Protein AF-A0A8T4LSQ0-F1 (afdb_monomer_lite)

pLDDT: mean 84.74, std 12.69, range [37.59, 97.12]

Secondary structure (DSSP, 8-state):
------HHHHHHHHHHHHHHHTT--TTHHHHHHHHHHHHHHHHHHHHHH--S-HHHHHHHHHHHHHHHHHHHHHHHHHHHHHHHHHHHHHHHHTTPPP---HHHHHHHHHHHHHHHHHHHHHHHHHHHHHHHHHHHHHHHHHHHHTT-

Structure (mmCIF, N/CA/C/O backbone):
data_AF-A0A8T4LSQ0-F1
#
_entry.id   AF-A0A8T4LSQ0-F1
#
loop_
_atom_site.group_PDB
_atom_site.id
_atom_site.type_symbol
_atom_site.label_atom_id
_atom_site.label_alt_id
_atom_site.label_comp_id
_atom_site.label_asym_id
_atom_site.label_entity_id
_atom_site.label_seq_id
_atom_site.pdbx_PDB_ins_code
_atom_site.Cartn_x
_atom_site.Cartn_y
_atom_site.Cartn_z
_atom_site.occupancy
_atom_site.B_iso_or_equiv
_atom_site.auth_seq_id
_atom_site.auth_comp_id
_atom_site.auth_asym_id
_atom_site.auth_atom_id
_atom_site.pdbx_PDB_model_num
ATOM 1 N N . LYS A 1 1 ? 16.017 15.482 42.279 1.00 40.31 1 LYS A N 1
ATOM 2 C CA . LYS A 1 1 ? 14.772 14.727 41.990 1.00 40.31 1 LYS A CA 1
ATOM 3 C C . LYS A 1 1 ? 13.869 15.651 41.187 1.00 40.31 1 LYS A C 1
ATOM 5 O O . LYS A 1 1 ? 13.369 16.598 41.771 1.00 40.31 1 LYS A O 1
ATOM 10 N N . MET A 1 2 ? 13.763 15.468 39.871 1.00 37.59 2 MET A N 1
ATOM 11 C CA . MET A 1 2 ? 12.836 16.256 39.048 1.00 37.59 2 MET A CA 1
ATOM 12 C C . MET A 1 2 ? 11.482 15.534 39.018 1.00 37.59 2 MET A C 1
ATOM 14 O O . MET A 1 2 ? 11.461 14.394 38.561 1.00 37.59 2 MET A O 1
ATOM 18 N N . PRO A 1 3 ? 10.381 16.123 39.521 1.00 51.22 3 PRO A N 1
ATOM 19 C CA . PRO A 1 3 ? 9.063 15.513 39.486 1.00 51.22 3 PRO A CA 1
ATOM 20 C C . PRO A 1 3 ? 8.248 16.173 38.373 1.00 51.22 3 PRO A C 1
ATOM 22 O O . PRO A 1 3 ? 7.335 16.952 38.621 1.00 51.22 3 PRO A O 1
ATOM 25 N N . PHE A 1 4 ? 8.610 15.881 37.134 1.00 44.38 4 PHE A N 1
ATOM 26 C CA . PHE A 1 4 ? 7.684 16.004 36.018 1.00 44.38 4 PHE A CA 1
ATOM 27 C C . PHE A 1 4 ? 7.635 14.620 35.389 1.00 44.38 4 PHE A C 1
ATOM 29 O O . PHE A 1 4 ? 8.306 14.342 34.402 1.00 44.38 4 PHE A O 1
ATOM 36 N N . GLU A 1 5 ? 6.909 13.710 36.044 1.00 52.94 5 GLU A N 1
ATOM 37 C CA . GLU A 1 5 ? 6.362 12.561 35.329 1.00 52.94 5 GLU A CA 1
ATOM 38 C C . GLU A 1 5 ? 5.532 13.134 34.186 1.00 52.94 5 GLU A C 1
ATOM 40 O O . GLU A 1 5 ? 4.566 13.873 34.403 1.00 52.94 5 GLU A O 1
ATOM 45 N N . ASP A 1 6 ? 6.001 12.874 32.973 1.00 57.94 6 ASP A N 1
ATOM 46 C CA . ASP A 1 6 ? 5.419 13.367 31.743 1.00 57.94 6 ASP A CA 1
ATOM 47 C C . ASP A 1 6 ? 4.039 12.725 31.566 1.00 57.94 6 ASP A C 1
ATOM 49 O O . ASP A 1 6 ? 3.886 11.620 31.043 1.00 57.94 6 ASP A O 1
ATOM 53 N N . LYS A 1 7 ? 3.011 13.394 32.095 1.00 56.53 7 LYS A N 1
ATOM 54 C CA . LYS A 1 7 ? 1.621 12.924 32.058 1.00 56.53 7 LYS A CA 1
ATOM 55 C C . LYS A 1 7 ? 1.150 12.655 30.626 1.00 56.53 7 LYS A C 1
ATOM 57 O O . LYS A 1 7 ? 0.235 11.856 30.444 1.00 56.53 7 LYS A O 1
ATOM 62 N N . HIS A 1 8 ? 1.775 13.282 29.626 1.00 55.78 8 HIS A N 1
ATOM 63 C CA . HIS A 1 8 ? 1.513 13.011 28.215 1.00 55.78 8 HIS A CA 1
ATOM 64 C C . HIS A 1 8 ? 2.000 11.614 27.814 1.00 55.78 8 HIS A C 1
ATOM 66 O O . HIS A 1 8 ? 1.226 10.847 27.247 1.00 55.78 8 HIS A O 1
ATOM 72 N N . ALA A 1 9 ? 3.205 11.219 28.233 1.00 63.53 9 ALA A N 1
ATOM 73 C CA . ALA A 1 9 ? 3.738 9.880 27.985 1.00 63.53 9 ALA A CA 1
ATOM 74 C C . ALA A 1 9 ? 2.902 8.770 28.656 1.00 63.53 9 ALA A C 1
ATOM 76 O O . ALA A 1 9 ? 2.731 7.687 28.093 1.00 63.53 9 ALA A O 1
ATOM 77 N N . GLU A 1 10 ? 2.336 9.022 29.843 1.00 68.50 10 GLU A N 1
ATOM 78 C CA . GLU A 1 10 ? 1.468 8.048 30.523 1.00 68.50 10 GLU A CA 1
ATOM 79 C C . GLU A 1 10 ? 0.113 7.868 29.809 1.00 68.50 10 GLU A C 1
ATOM 81 O O . GLU A 1 10 ? -0.416 6.752 29.734 1.00 68.50 10 GLU A O 1
ATOM 86 N N . VAL A 1 11 ? -0.451 8.956 29.270 1.00 66.94 11 VAL A N 1
ATOM 87 C CA . VAL A 1 11 ? -1.692 8.933 28.479 1.00 66.94 11 VAL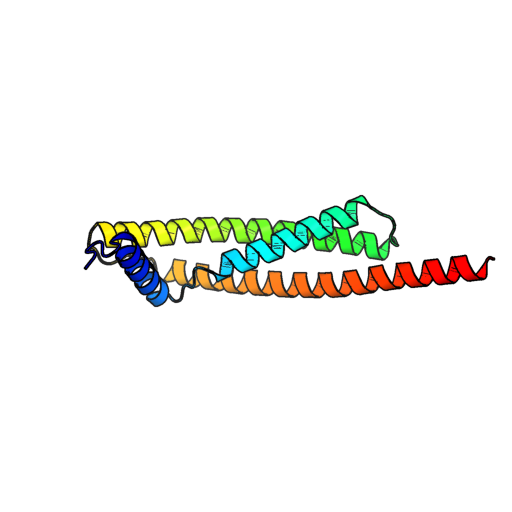 A CA 1
ATOM 88 C C . VAL A 1 11 ? -1.469 8.230 27.143 1.00 66.94 11 VAL A C 1
ATOM 90 O O . VAL A 1 11 ? -2.270 7.363 26.789 1.00 66.94 11 VAL A O 1
ATOM 93 N N . ASP A 1 12 ? -0.359 8.509 26.462 1.00 75.06 12 ASP A N 1
ATOM 94 C CA . ASP A 1 12 ? 0.013 7.843 25.212 1.00 75.06 12 ASP A CA 1
ATOM 95 C C . ASP A 1 12 ? 0.224 6.339 25.424 1.00 75.06 12 ASP A C 1
ATOM 97 O O . ASP A 1 12 ? -0.302 5.517 24.677 1.00 75.06 12 ASP A O 1
ATOM 101 N N . LEU A 1 13 ? 0.904 5.936 26.503 1.00 80.44 13 LEU A N 1
ATOM 102 C CA . LEU A 1 13 ? 1.097 4.519 26.817 1.00 80.44 13 LEU A CA 1
ATOM 103 C C . LEU A 1 13 ? -0.231 3.799 27.108 1.00 80.44 13 LEU A C 1
ATOM 105 O O . LEU A 1 13 ? -0.401 2.639 26.724 1.00 80.44 13 LEU A O 1
ATOM 109 N N . LYS A 1 14 ? -1.181 4.460 27.784 1.00 83.12 14 LYS A N 1
ATOM 110 C CA . LYS A 1 14 ? -2.535 3.919 28.002 1.00 83.12 14 LYS A CA 1
ATOM 111 C C . LYS A 1 14 ? -3.304 3.804 26.691 1.00 83.12 14 LYS A C 1
ATOM 113 O O . LYS A 1 14 ? -3.925 2.767 26.469 1.00 83.12 14 LYS A O 1
ATOM 118 N N . LEU A 1 15 ? -3.219 4.815 25.828 1.00 83.31 15 LEU A N 1
ATOM 119 C CA . LEU A 1 15 ? -3.812 4.801 24.494 1.00 83.31 15 LEU A CA 1
ATOM 120 C C . LEU A 1 15 ? -3.279 3.620 23.680 1.00 83.31 15 LEU A C 1
ATOM 122 O O . LEU A 1 15 ? -4.065 2.777 23.258 1.00 8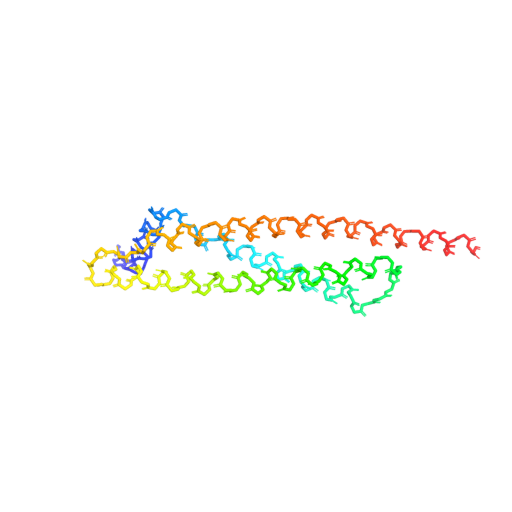3.31 15 LEU A O 1
ATOM 126 N N . TYR A 1 16 ? -1.960 3.478 23.550 1.00 81.56 16 TYR A N 1
ATOM 127 C CA . TYR A 1 16 ? -1.360 2.376 22.797 1.00 81.56 16 TYR A CA 1
ATOM 128 C C . TYR A 1 16 ? -1.689 1.001 23.380 1.00 81.56 16 TYR A C 1
ATOM 130 O O . TYR A 1 16 ? -1.980 0.080 22.623 1.00 81.56 16 TYR A O 1
ATOM 138 N N . LYS A 1 17 ? -1.705 0.845 24.711 1.00 84.00 17 LYS A N 1
ATOM 139 C CA . LYS A 1 17 ? -2.133 -0.411 25.351 1.00 84.00 17 LYS A CA 1
ATOM 140 C C . LYS A 1 17 ? -3.589 -0.744 25.047 1.00 84.00 17 LYS A C 1
ATOM 142 O O . LYS A 1 17 ? -3.907 -1.912 24.845 1.00 84.00 17 LYS A O 1
ATOM 147 N N . GLU A 1 18 ? -4.467 0.252 25.040 1.00 83.06 18 GLU A N 1
ATOM 148 C CA . GLU A 1 18 ? -5.878 0.038 24.736 1.00 83.06 18 GLU A CA 1
ATOM 149 C C . GLU A 1 18 ? -6.064 -0.316 23.260 1.00 83.06 18 GLU A C 1
ATOM 151 O O . GLU A 1 18 ? -6.714 -1.311 22.964 1.00 83.06 18 GLU A O 1
ATOM 156 N N . LEU A 1 19 ? -5.400 0.401 22.348 1.00 79.25 19 LEU A N 1
ATOM 157 C CA . LEU A 1 19 ? -5.389 0.097 20.915 1.00 79.25 19 LEU A CA 1
ATOM 158 C C . LEU A 1 19 ? -4.799 -1.299 20.619 1.00 79.25 19 LEU A C 1
ATOM 160 O O . LEU A 1 19 ? -5.324 -2.031 19.782 1.00 79.25 19 LEU A O 1
ATOM 164 N N . ALA A 1 20 ? -3.766 -1.727 21.351 1.00 80.44 20 ALA A N 1
ATOM 165 C CA . ALA A 1 20 ? -3.157 -3.049 21.194 1.00 80.44 20 ALA A CA 1
ATOM 166 C C . ALA A 1 20 ? -4.112 -4.201 21.554 1.00 80.44 20 ALA A C 1
ATOM 168 O O . ALA A 1 20 ? -4.051 -5.261 20.933 1.00 80.44 20 ALA A O 1
ATOM 169 N N . LYS A 1 21 ? -5.053 -4.005 22.494 1.00 79.38 21 LYS A N 1
ATOM 170 C CA . LYS A 1 21 ? -6.118 -4.998 22.776 1.00 79.38 21 LYS A CA 1
ATOM 171 C C . LYS A 1 21 ? -7.016 -5.237 21.569 1.00 79.38 21 LYS A C 1
ATOM 173 O O . LYS A 1 21 ? -7.615 -6.299 21.435 1.00 79.38 21 LYS A O 1
ATOM 178 N N . PHE A 1 22 ? -7.085 -4.253 20.685 1.00 69.56 22 PHE A N 1
ATOM 179 C CA . PHE A 1 22 ? -7.792 -4.332 19.424 1.00 69.56 22 PHE A CA 1
ATOM 180 C C . PHE A 1 22 ? -6.895 -4.839 18.294 1.00 69.56 22 PHE A C 1
ATOM 182 O O . PHE A 1 22 ? -7.331 -4.815 17.154 1.00 69.56 22 PHE A O 1
ATOM 189 N N . GLY A 1 23 ? -5.696 -5.367 18.576 1.00 64.56 23 GLY A N 1
ATOM 190 C CA . GLY A 1 23 ? -4.767 -5.940 17.593 1.00 64.56 23 GLY A CA 1
ATOM 191 C C . GLY A 1 23 ? -4.237 -4.924 16.584 1.00 64.56 23 GLY A C 1
ATOM 192 O O . GLY A 1 23 ? -3.965 -5.291 15.448 1.00 64.56 23 GLY A O 1
ATOM 193 N N . TYR A 1 24 ? -4.167 -3.655 16.980 1.00 68.75 24 TYR A N 1
ATOM 194 C CA . TYR A 1 24 ? -3.690 -2.560 16.150 1.00 68.75 24 TYR A CA 1
ATOM 195 C C . TYR A 1 24 ? -2.254 -2.176 16.519 1.00 68.75 24 TYR A C 1
ATOM 197 O O . TYR A 1 24 ? -1.942 -2.008 17.702 1.00 68.75 24 TYR A O 1
ATOM 205 N N . THR A 1 25 ? -1.412 -1.971 15.500 1.00 67.38 25 THR A N 1
ATOM 206 C CA . THR A 1 25 ? -0.048 -1.448 15.647 1.00 67.38 25 THR A CA 1
ATOM 207 C C . THR A 1 25 ? 0.084 -0.146 14.841 1.00 67.38 25 THR A C 1
ATOM 209 O O . THR A 1 25 ? 0.029 -0.202 13.616 1.00 67.38 25 THR A O 1
ATOM 212 N N . PRO A 1 26 ? 0.312 1.020 15.479 1.00 62.84 26 PRO A N 1
ATOM 213 C CA . PRO A 1 26 ? 0.285 2.330 14.807 1.00 62.84 26 PRO A CA 1
ATOM 214 C C . PRO A 1 26 ? 1.340 2.563 13.718 1.00 62.84 26 PRO A C 1
ATOM 216 O O . PRO A 1 26 ? 1.332 3.588 13.043 1.00 62.84 26 PRO A O 1
ATOM 219 N N . LEU A 1 27 ? 2.317 1.668 13.595 1.00 68.81 27 LEU A N 1
ATOM 220 C CA . LEU A 1 27 ? 3.451 1.849 12.693 1.00 68.81 27 LEU A CA 1
ATOM 221 C C . LEU A 1 27 ? 3.207 1.237 11.313 1.00 68.81 27 LEU A C 1
ATOM 223 O O . LEU A 1 27 ? 3.867 1.634 10.359 1.00 68.81 27 LEU A O 1
ATOM 227 N N . THR A 1 28 ? 2.254 0.317 11.194 1.00 77.12 28 THR A N 1
ATOM 228 C CA . THR A 1 28 ? 2.125 -0.549 10.022 1.00 77.12 28 THR A CA 1
ATOM 229 C C . THR A 1 28 ? 1.622 0.195 8.782 1.00 77.12 28 THR A C 1
ATOM 231 O O . THR A 1 28 ? 2.294 0.205 7.747 1.00 77.12 28 THR A O 1
ATOM 234 N N . LEU A 1 29 ? 0.486 0.896 8.886 1.00 84.94 29 LEU A N 1
ATOM 235 C CA . LEU A 1 29 ? -0.055 1.686 7.772 1.00 84.94 29 LEU A CA 1
ATOM 236 C C . LEU A 1 29 ? 0.888 2.823 7.381 1.00 84.94 29 LEU A C 1
ATOM 238 O O . LEU A 1 29 ? 1.127 3.048 6.199 1.00 84.94 29 LEU A O 1
ATOM 242 N N . ARG A 1 30 ? 1.500 3.489 8.364 1.00 87.31 30 ARG A N 1
ATOM 243 C CA . ARG A 1 30 ? 2.457 4.570 8.107 1.00 87.31 30 ARG A CA 1
ATOM 244 C C . ARG A 1 30 ? 3.710 4.084 7.373 1.00 87.31 30 ARG A C 1
ATOM 246 O O . ARG A 1 30 ? 4.201 4.772 6.483 1.00 87.31 30 ARG A O 1
ATOM 253 N N . GLN A 1 31 ? 4.236 2.911 7.726 1.00 88.06 31 GLN A N 1
ATOM 254 C CA . GLN A 1 31 ? 5.360 2.296 7.011 1.00 88.06 31 GLN A CA 1
ATOM 255 C C . GLN A 1 31 ? 4.980 1.915 5.576 1.00 88.06 31 GLN A C 1
ATOM 257 O O . GLN A 1 31 ? 5.754 2.180 4.650 1.00 88.06 31 GLN A O 1
ATOM 262 N N . SER A 1 32 ? 3.787 1.343 5.394 1.00 90.19 32 SER A N 1
ATOM 263 C CA . SER A 1 32 ? 3.246 1.000 4.076 1.00 90.19 32 SER A CA 1
ATOM 264 C C . SER A 1 32 ? 3.086 2.242 3.203 1.00 90.19 32 SER A C 1
ATOM 266 O O . SER A 1 32 ? 3.599 2.273 2.087 1.00 90.19 32 SER A O 1
ATOM 268 N N . PHE A 1 33 ? 2.493 3.305 3.748 1.00 92.69 33 PHE A N 1
ATOM 269 C CA . PHE A 1 33 ? 2.328 4.592 3.078 1.00 92.69 33 PHE A CA 1
ATOM 270 C C . PHE A 1 33 ? 3.668 5.202 2.651 1.00 92.69 33 PHE A C 1
ATOM 272 O O . PHE A 1 33 ? 3.850 5.524 1.482 1.00 92.69 33 PHE A O 1
ATOM 279 N N . ASN A 1 34 ? 4.649 5.285 3.555 1.00 92.31 34 ASN A N 1
ATOM 280 C CA . ASN A 1 34 ? 5.969 5.834 3.223 1.00 92.31 34 ASN A CA 1
ATOM 281 C C . ASN A 1 34 ? 6.671 5.037 2.107 1.00 92.31 34 ASN A C 1
ATOM 283 O O . ASN A 1 34 ? 7.320 5.614 1.230 1.00 92.31 34 ASN A O 1
ATOM 287 N N . SER A 1 35 ? 6.545 3.707 2.140 1.00 92.69 35 SER A N 1
ATOM 288 C CA . SER A 1 35 ? 7.119 2.825 1.117 1.00 92.69 35 SER A CA 1
ATOM 289 C C . SER A 1 35 ? 6.436 3.030 -0.238 1.00 92.69 35 SER A C 1
ATOM 291 O O . SER A 1 35 ? 7.118 3.143 -1.257 1.00 92.69 35 SER A O 1
ATOM 293 N N . LEU A 1 36 ? 5.103 3.134 -0.249 1.00 94.25 36 LEU A N 1
ATOM 294 C CA . LEU A 1 36 ? 4.315 3.425 -1.448 1.00 94.25 36 LEU A CA 1
ATOM 295 C C . LEU A 1 36 ? 4.631 4.795 -2.027 1.00 94.25 36 LEU A C 1
ATOM 297 O O . LEU A 1 36 ? 4.794 4.903 -3.234 1.00 94.25 36 LEU A O 1
ATOM 301 N N . GLN A 1 37 ? 4.757 5.822 -1.190 1.00 93.00 37 GLN A N 1
ATOM 302 C CA . GLN A 1 37 ? 5.060 7.171 -1.647 1.00 93.00 37 GLN A CA 1
ATOM 303 C C . GLN A 1 37 ? 6.448 7.235 -2.297 1.00 93.00 37 GLN A C 1
ATOM 305 O O . GLN A 1 37 ? 6.591 7.778 -3.389 1.00 93.00 37 GLN A O 1
ATOM 310 N N . THR A 1 38 ? 7.443 6.577 -1.693 1.00 94.19 38 THR A N 1
ATOM 311 C CA . THR A 1 38 ? 8.784 6.445 -2.290 1.00 94.19 38 THR A CA 1
ATOM 312 C C . THR A 1 38 ? 8.718 5.742 -3.651 1.00 94.19 38 THR A C 1
ATOM 314 O O . THR A 1 38 ? 9.365 6.158 -4.612 1.00 94.19 38 THR A O 1
ATOM 317 N N . LEU A 1 39 ? 7.926 4.670 -3.751 1.00 94.56 39 LEU A N 1
ATOM 318 C CA . LEU A 1 39 ? 7.729 3.953 -5.008 1.00 94.56 39 LEU A CA 1
ATOM 319 C C . LEU A 1 39 ? 7.009 4.819 -6.053 1.00 94.56 39 LEU A C 1
ATOM 321 O O . LEU A 1 39 ? 7.435 4.855 -7.204 1.00 94.56 39 LEU A O 1
ATOM 325 N N . HIS A 1 40 ? 5.945 5.514 -5.665 1.00 92.56 40 HIS A N 1
ATOM 326 C CA . HIS A 1 40 ? 5.185 6.410 -6.528 1.00 92.56 40 HIS A CA 1
ATOM 327 C C . HIS A 1 40 ? 6.090 7.505 -7.111 1.00 92.56 40 HIS A C 1
ATOM 329 O O . HIS A 1 40 ? 6.147 7.670 -8.329 1.00 92.56 40 HIS A O 1
ATOM 335 N N . GLU A 1 41 ? 6.877 8.180 -6.270 1.00 93.50 41 GLU A N 1
ATOM 336 C CA . GLU A 1 41 ? 7.842 9.199 -6.700 1.00 93.50 41 GLU A CA 1
ATOM 337 C C . GLU A 1 41 ? 8.871 8.629 -7.687 1.00 93.50 41 GLU A C 1
ATOM 339 O O . GLU A 1 41 ? 9.144 9.231 -8.728 1.00 93.50 41 GLU A O 1
ATOM 344 N N . PHE A 1 42 ? 9.396 7.432 -7.411 1.00 92.69 42 PHE A N 1
ATOM 345 C CA . PHE A 1 42 ? 10.299 6.735 -8.325 1.00 92.69 42 PHE A CA 1
ATOM 346 C C . PHE A 1 42 ? 9.648 6.458 -9.690 1.00 92.69 42 PHE A C 1
ATOM 348 O O . PHE A 1 42 ? 10.267 6.719 -10.721 1.00 92.69 42 PHE A O 1
ATOM 355 N N . LEU A 1 43 ? 8.406 5.962 -9.715 1.00 92.56 43 LEU A N 1
ATOM 356 C CA . LEU A 1 43 ? 7.680 5.638 -10.948 1.00 92.56 43 LEU A CA 1
ATOM 357 C C . LEU A 1 43 ? 7.369 6.888 -11.783 1.00 92.56 43 LEU A C 1
ATOM 359 O O . LEU A 1 43 ? 7.540 6.862 -13.002 1.00 92.56 43 LEU A O 1
ATOM 363 N N . GLN A 1 44 ? 6.990 7.993 -11.138 1.00 91.31 44 GLN A N 1
ATOM 364 C CA . GLN A 1 44 ? 6.809 9.288 -11.801 1.00 91.31 44 GLN A CA 1
ATOM 365 C C . GLN A 1 44 ? 8.131 9.798 -12.392 1.00 91.3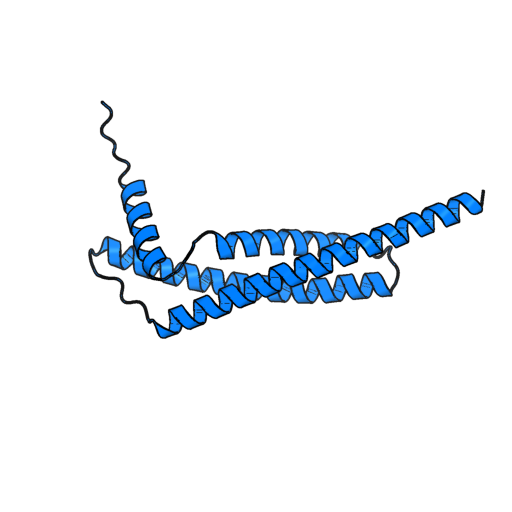1 44 GLN A C 1
ATOM 367 O O . GLN A 1 44 ? 8.194 10.214 -13.553 1.00 91.31 44 GLN A O 1
ATOM 372 N N . PHE A 1 45 ? 9.224 9.699 -11.630 1.00 90.62 45 PHE A N 1
ATOM 373 C CA . PHE A 1 45 ? 10.545 10.113 -12.091 1.00 90.62 45 PHE A CA 1
ATOM 374 C C . PHE A 1 45 ? 11.010 9.317 -13.318 1.00 90.62 45 PHE A C 1
ATOM 376 O O . PHE A 1 45 ? 11.448 9.899 -14.307 1.00 90.62 45 PHE A O 1
ATOM 383 N N . ILE A 1 46 ? 10.898 7.990 -13.315 1.00 89.25 46 ILE A N 1
ATOM 384 C CA . ILE A 1 46 ? 11.320 7.190 -14.478 1.00 89.25 46 ILE A CA 1
ATOM 385 C C . ILE A 1 46 ? 10.335 7.305 -15.652 1.00 89.25 46 ILE A C 1
ATOM 387 O O . ILE A 1 46 ? 10.755 7.237 -16.806 1.00 89.25 46 ILE A O 1
ATOM 391 N N . GLY A 1 47 ? 9.045 7.521 -15.379 1.00 86.50 47 GLY A N 1
ATOM 392 C CA . GLY A 1 47 ? 8.001 7.666 -16.395 1.00 86.50 47 GLY A CA 1
ATOM 393 C C . GLY A 1 47 ? 8.113 8.953 -17.209 1.00 86.50 47 GLY A C 1
ATOM 394 O O . GLY A 1 47 ? 7.854 8.938 -18.411 1.00 86.50 47 GLY A O 1
ATOM 395 N N . THR A 1 48 ? 8.566 10.049 -16.594 1.00 85.81 48 THR A N 1
ATOM 396 C CA . THR A 1 48 ? 8.818 11.319 -17.305 1.00 85.81 48 THR A CA 1
ATOM 397 C C . THR A 1 48 ? 10.006 11.235 -18.259 1.00 85.81 48 THR A C 1
ATOM 399 O O . THR A 1 48 ? 10.064 11.972 -19.239 1.00 85.81 48 THR A O 1
ATOM 402 N N . ASN A 1 49 ? 10.931 10.311 -18.005 1.00 77.94 49 ASN A N 1
ATOM 403 C CA . ASN A 1 49 ? 12.162 10.196 -18.766 1.00 77.94 49 ASN A CA 1
ATOM 404 C C . ASN A 1 49 ? 12.011 9.409 -20.083 1.00 77.94 49 ASN A C 1
ATOM 406 O O . ASN A 1 49 ? 12.856 9.581 -20.942 1.00 77.94 49 ASN A O 1
ATOM 410 N N . GLN A 1 50 ? 10.970 8.587 -20.288 1.00 69.88 50 GLN A N 1
ATOM 411 C CA . GLN A 1 50 ? 10.630 7.837 -21.530 1.00 69.88 50 GLN A CA 1
ATOM 412 C C . GLN A 1 50 ? 11.787 7.247 -22.386 1.00 69.88 50 GLN A C 1
ATOM 414 O O . GLN A 1 50 ? 11.581 6.882 -23.542 1.00 69.88 50 GLN A O 1
ATOM 419 N N . TYR A 1 51 ? 12.999 7.082 -21.849 1.00 79.50 51 TYR A N 1
ATOM 420 C CA . TYR A 1 51 ? 14.171 6.636 -22.610 1.00 79.50 51 TYR A CA 1
ATOM 421 C C . TYR A 1 51 ? 14.190 5.123 -22.853 1.00 79.50 51 TYR A C 1
ATOM 423 O O . TYR A 1 51 ? 15.027 4.639 -23.616 1.00 79.50 51 TYR A O 1
ATOM 431 N N . TYR A 1 52 ? 13.311 4.362 -22.204 1.00 86.75 52 TYR A N 1
ATOM 432 C CA . TYR A 1 52 ? 13.303 2.900 -22.230 1.00 86.75 52 TYR A CA 1
ATOM 433 C C . TYR A 1 52 ? 12.550 2.337 -23.437 1.00 86.75 52 TYR A C 1
ATOM 435 O O . TYR A 1 52 ? 11.910 3.073 -24.189 1.00 86.75 52 TYR A O 1
ATOM 443 N N . SER A 1 53 ? 12.634 1.021 -23.644 1.00 90.56 53 SER A N 1
ATOM 444 C CA . SER A 1 53 ? 11.797 0.353 -24.641 1.00 90.56 53 SER A CA 1
ATOM 445 C C . SER A 1 53 ? 10.306 0.581 -24.367 1.00 90.56 53 SER A C 1
ATOM 447 O O . SER A 1 53 ? 9.881 0.812 -23.232 1.00 90.56 53 SER A O 1
ATOM 449 N N . GLU A 1 54 ? 9.479 0.445 -25.404 1.00 91.50 54 GLU A N 1
ATOM 450 C CA . GLU A 1 54 ? 8.019 0.535 -25.278 1.00 91.50 54 GLU A CA 1
ATOM 451 C C . GLU A 1 54 ? 7.467 -0.436 -24.217 1.00 91.50 54 GLU A C 1
ATOM 453 O O . GLU A 1 54 ? 6.576 -0.087 -23.443 1.00 91.50 54 GLU A O 1
ATOM 458 N N . SER A 1 55 ? 8.046 -1.639 -24.122 1.00 91.94 55 SER A N 1
ATOM 459 C CA . SER A 1 55 ? 7.659 -2.652 -23.133 1.00 91.94 55 SER A CA 1
ATOM 460 C C . SER A 1 55 ? 7.929 -2.191 -21.699 1.00 91.94 55 SER A C 1
ATOM 462 O O . SER A 1 55 ? 7.070 -2.344 -20.825 1.00 91.94 55 SER A O 1
ATOM 464 N N . VAL A 1 56 ? 9.097 -1.595 -21.447 1.00 92.75 56 VAL A N 1
ATOM 465 C CA . VAL A 1 56 ? 9.445 -1.048 -20.129 1.00 92.75 56 VAL A CA 1
ATOM 466 C C . VAL A 1 56 ? 8.597 0.180 -19.808 1.00 92.75 56 VAL A C 1
ATOM 468 O O . VAL A 1 56 ? 8.036 0.240 -18.716 1.00 92.75 56 VAL A O 1
ATOM 471 N N . ASN A 1 57 ? 8.391 1.094 -20.759 1.00 92.12 57 ASN A N 1
ATOM 472 C CA . ASN A 1 57 ? 7.517 2.258 -20.571 1.00 92.12 57 ASN A CA 1
ATOM 473 C C . ASN A 1 57 ? 6.072 1.848 -20.232 1.00 92.12 57 ASN A C 1
ATOM 475 O O . ASN A 1 57 ? 5.470 2.397 -19.309 1.00 92.12 57 ASN A O 1
ATOM 479 N N . LYS A 1 58 ? 5.529 0.821 -20.899 1.00 93.31 58 LYS A N 1
ATOM 480 C CA . LYS A 1 58 ? 4.200 0.275 -20.579 1.00 93.31 58 LYS A CA 1
ATOM 481 C C . LYS A 1 58 ? 4.139 -0.311 -19.166 1.00 93.31 58 LYS A C 1
ATOM 483 O O . LYS A 1 58 ? 3.144 -0.119 -18.471 1.00 93.31 58 LYS A O 1
ATOM 488 N N . LYS A 1 59 ? 5.190 -1.010 -18.723 1.00 94.88 59 LYS A N 1
ATOM 489 C CA . LYS A 1 59 ? 5.278 -1.546 -17.353 1.00 94.88 59 LYS A CA 1
ATOM 490 C C . LYS A 1 59 ? 5.370 -0.438 -16.307 1.00 94.88 59 LYS A C 1
ATOM 492 O O . LYS A 1 59 ? 4.694 -0.550 -15.293 1.00 94.88 59 LYS A O 1
ATOM 497 N N . ILE A 1 60 ? 6.161 0.609 -16.559 1.00 94.31 60 ILE A N 1
ATOM 498 C CA . ILE A 1 60 ? 6.249 1.796 -15.693 1.00 94.31 60 ILE A CA 1
ATOM 499 C C . ILE A 1 60 ? 4.857 2.403 -15.511 1.00 94.31 60 ILE A C 1
ATOM 501 O O . ILE A 1 60 ? 4.425 2.598 -14.380 1.00 94.31 60 ILE A O 1
ATOM 505 N N . PHE A 1 61 ? 4.139 2.638 -16.613 1.00 94.25 61 PHE A N 1
ATOM 506 C CA . PHE A 1 61 ? 2.804 3.231 -16.581 1.00 94.25 61 PHE A CA 1
ATOM 507 C C . PHE A 1 61 ? 1.800 2.383 -15.789 1.00 94.25 61 PHE A C 1
ATOM 509 O O . PHE A 1 61 ? 1.148 2.893 -14.884 1.00 94.25 61 PHE A O 1
ATOM 516 N N . LEU A 1 62 ? 1.703 1.083 -16.089 1.00 95.56 62 LEU A N 1
ATOM 517 C CA . LEU A 1 62 ? 0.781 0.184 -15.386 1.00 95.56 62 LEU A CA 1
ATOM 518 C C . LEU A 1 62 ? 1.113 0.076 -13.894 1.00 95.56 62 LEU A C 1
ATOM 520 O O . LEU A 1 62 ? 0.213 0.105 -13.062 1.00 95.56 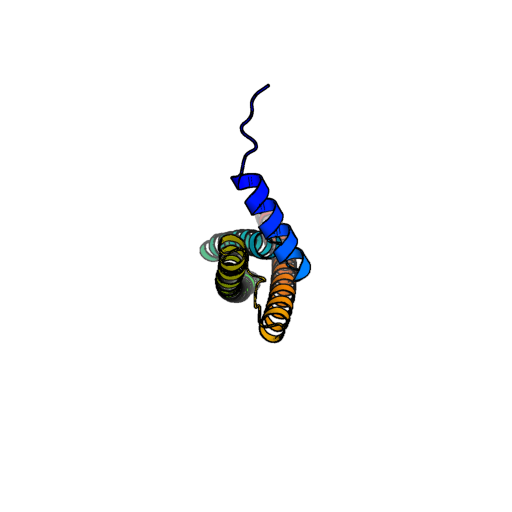62 LEU A O 1
ATOM 524 N N . LEU A 1 63 ? 2.401 -0.014 -13.551 1.00 95.88 63 LEU A N 1
ATOM 525 C CA . LEU A 1 63 ? 2.831 -0.059 -12.157 1.00 95.88 63 LEU A CA 1
ATOM 526 C C . LEU A 1 63 ? 2.555 1.267 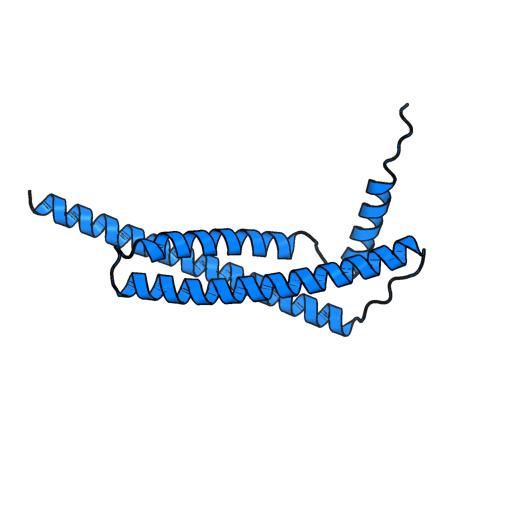-11.432 1.00 95.88 63 LEU A C 1
ATOM 528 O O . LEU A 1 63 ? 2.240 1.243 -10.247 1.00 95.88 63 LEU A O 1
ATOM 532 N N . GLY A 1 64 ? 2.640 2.399 -12.139 1.00 95.25 64 GLY A N 1
ATOM 533 C CA . GLY A 1 64 ? 2.243 3.716 -11.639 1.00 95.25 64 GLY A CA 1
ATOM 534 C C . GLY A 1 64 ? 0.759 3.774 -11.288 1.00 95.25 64 GLY A C 1
ATOM 535 O O . GLY A 1 64 ? 0.424 4.156 -10.175 1.00 95.25 64 GLY A O 1
ATOM 536 N N . LEU A 1 65 ? -0.117 3.297 -12.180 1.00 95.50 65 LEU A N 1
ATOM 537 C CA . LEU A 1 65 ? -1.558 3.225 -11.908 1.00 95.50 65 LEU A CA 1
ATOM 538 C C . LEU A 1 65 ? -1.885 2.336 -10.700 1.00 95.50 65 LEU A C 1
ATOM 540 O O . LEU A 1 65 ? -2.700 2.721 -9.862 1.00 95.50 65 LEU A O 1
ATOM 544 N N . ASP A 1 66 ? -1.242 1.166 -10.595 1.00 96.44 66 ASP A N 1
ATOM 545 C CA . ASP A 1 66 ? -1.426 0.289 -9.434 1.00 96.44 66 ASP A CA 1
ATOM 546 C C . ASP A 1 66 ? -0.961 0.995 -8.138 1.00 96.44 66 ASP A C 1
ATOM 548 O O . ASP A 1 66 ? -1.631 0.909 -7.109 1.00 96.44 66 ASP A O 1
ATOM 552 N N . ALA A 1 67 ? 0.170 1.712 -8.179 1.00 96.12 67 ALA A N 1
ATOM 553 C CA . ALA A 1 67 ? 0.692 2.450 -7.030 1.00 96.12 67 ALA A CA 1
ATOM 554 C C . ALA A 1 67 ? -0.232 3.602 -6.609 1.00 96.12 67 ALA A C 1
ATOM 556 O O . ALA A 1 67 ? -0.496 3.745 -5.418 1.00 96.12 67 ALA A O 1
ATOM 557 N N . ASP A 1 68 ? -0.767 4.372 -7.560 1.00 95.00 68 ASP A N 1
ATOM 558 C CA . ASP A 1 68 ? -1.713 5.466 -7.299 1.00 95.00 68 ASP A CA 1
ATOM 559 C C . ASP A 1 68 ? -2.976 4.952 -6.599 1.00 95.00 68 ASP A C 1
ATOM 561 O O . ASP A 1 68 ? -3.433 5.523 -5.605 1.00 95.00 68 ASP A O 1
ATOM 565 N N . TYR A 1 69 ? -3.513 3.824 -7.076 1.00 95.44 69 TYR A N 1
ATOM 566 C CA . TYR A 1 69 ? -4.663 3.173 -6.456 1.00 95.44 69 TYR A CA 1
ATOM 567 C C . TYR A 1 69 ? -4.367 2.726 -5.017 1.00 95.44 69 TYR A C 1
ATOM 569 O O . TYR A 1 69 ? -5.174 2.952 -4.107 1.00 95.44 69 TYR A O 1
ATOM 577 N N . THR A 1 70 ? -3.208 2.105 -4.784 1.00 96.12 70 THR A N 1
ATOM 578 C CA . THR A 1 70 ? -2.832 1.646 -3.443 1.00 96.12 70 THR A CA 1
ATOM 579 C C . THR A 1 70 ? -2.522 2.819 -2.504 1.00 96.12 70 THR A C 1
ATOM 581 O O . THR A 1 70 ? -2.863 2.737 -1.324 1.00 96.12 70 THR A O 1
ATOM 584 N N . VAL A 1 71 ? -1.960 3.934 -2.992 1.00 95.12 71 VAL A N 1
ATOM 585 C CA . VAL A 1 71 ? -1.803 5.175 -2.208 1.00 95.12 71 VAL A CA 1
ATOM 586 C C . VAL A 1 71 ? -3.166 5.675 -1.735 1.00 95.12 71 VAL A C 1
ATOM 588 O O . VAL A 1 71 ? -3.363 5.806 -0.528 1.00 95.12 71 VAL A O 1
ATOM 591 N N . LEU A 1 72 ? -4.129 5.845 -2.648 1.00 95.19 72 LEU A N 1
ATOM 592 C CA . LEU A 1 72 ? -5.481 6.303 -2.310 1.00 95.19 72 LEU A CA 1
ATOM 593 C C . LEU A 1 72 ? -6.154 5.388 -1.271 1.00 95.19 72 LEU A C 1
ATOM 595 O O . LEU A 1 72 ? -6.722 5.855 -0.284 1.00 95.19 72 LEU A O 1
ATOM 599 N N . SER A 1 73 ? -6.045 4.072 -1.469 1.00 94.25 73 SER A N 1
ATOM 600 C CA . SER A 1 73 ? -6.598 3.071 -0.547 1.00 94.25 73 SER A CA 1
ATOM 601 C C . SER A 1 73 ? -5.952 3.157 0.842 1.00 94.25 73 SER A C 1
ATOM 603 O O . SER A 1 73 ? -6.631 3.053 1.864 1.00 94.25 73 SER A O 1
ATOM 605 N N . THR A 1 74 ? -4.637 3.391 0.895 1.00 93.62 74 THR A N 1
ATOM 606 C CA . THR A 1 74 ? -3.892 3.543 2.152 1.00 93.62 74 THR A CA 1
ATOM 607 C C . THR A 1 74 ? -4.299 4.819 2.888 1.00 93.62 74 THR A C 1
ATOM 609 O O . THR A 1 74 ? -4.500 4.782 4.101 1.00 93.62 74 THR A O 1
ATOM 612 N N . GLU A 1 75 ? -4.481 5.936 2.180 1.00 93.88 75 GLU A N 1
ATOM 613 C CA . GLU A 1 75 ? -4.948 7.198 2.770 1.00 93.88 75 GLU A CA 1
ATOM 614 C C . GLU A 1 75 ? -6.350 7.062 3.376 1.00 93.88 75 GLU A C 1
ATOM 616 O O . GLU A 1 75 ? -6.593 7.526 4.494 1.00 93.88 75 GLU A O 1
ATOM 621 N N . GLU A 1 76 ? -7.266 6.370 2.690 1.00 94.12 76 GLU A N 1
ATOM 622 C CA . GLU A 1 76 ? -8.602 6.091 3.223 1.00 94.12 76 GLU A CA 1
ATOM 623 C C . GLU A 1 76 ? -8.527 5.290 4.534 1.00 94.12 76 GLU A C 1
ATOM 625 O O . GLU A 1 76 ? -9.236 5.589 5.503 1.00 94.12 76 GLU A O 1
ATOM 630 N N . LEU A 1 77 ? -7.637 4.295 4.601 1.00 92.00 77 LEU A N 1
ATOM 631 C CA . LEU A 1 77 ? -7.407 3.526 5.823 1.00 92.00 77 LEU A CA 1
ATOM 632 C C . LEU A 1 77 ? -6.794 4.373 6.936 1.00 92.00 77 LEU A C 1
ATOM 634 O O . LEU A 1 77 ? -7.253 4.271 8.070 1.00 92.00 77 LEU A O 1
ATOM 638 N N . MET A 1 78 ? -5.838 5.251 6.637 1.00 90.94 78 MET A N 1
ATOM 639 C CA . MET A 1 78 ? -5.264 6.170 7.628 1.00 90.94 78 MET A CA 1
ATOM 640 C C . MET A 1 78 ? -6.312 7.144 8.194 1.00 90.94 78 MET A C 1
ATOM 642 O O . MET A 1 78 ? -6.281 7.491 9.376 1.00 90.94 78 MET A O 1
ATOM 646 N N . LEU A 1 79 ? -7.297 7.561 7.391 1.00 91.75 79 LEU A N 1
ATOM 647 C CA . LEU A 1 79 ? -8.427 8.357 7.883 1.00 91.75 79 LEU A CA 1
ATOM 648 C C . LEU A 1 79 ? -9.338 7.552 8.820 1.00 91.75 79 LEU A C 1
ATOM 650 O O . LEU A 1 79 ? -9.744 8.054 9.873 1.00 91.75 79 LEU A O 1
ATOM 654 N N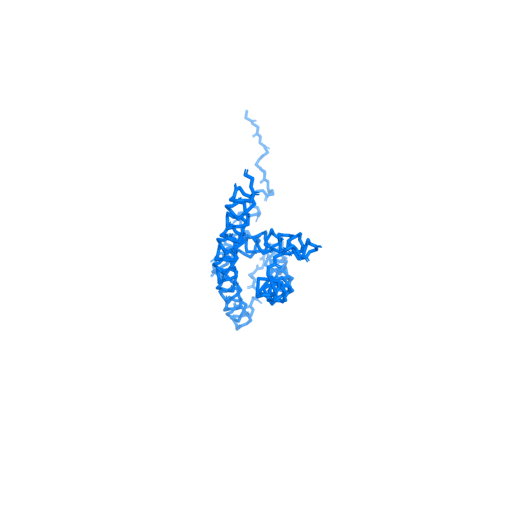 . LYS A 1 80 ? -9.649 6.297 8.471 1.00 89.56 80 LYS A N 1
ATOM 655 C CA . LYS A 1 80 ? -10.413 5.387 9.345 1.00 89.56 80 LYS A CA 1
ATOM 656 C C . LYS A 1 80 ? -9.665 5.110 10.652 1.00 89.56 80 LYS A C 1
ATOM 658 O O . LYS A 1 80 ? -10.271 5.151 11.722 1.00 89.56 80 LYS A O 1
ATOM 663 N N . GLU A 1 81 ? -8.359 4.890 10.562 1.00 87.44 81 GLU A N 1
ATOM 664 C CA . GLU A 1 81 ? -7.443 4.696 11.684 1.00 87.44 81 GLU A CA 1
ATOM 665 C C . GLU A 1 81 ? -7.480 5.892 12.638 1.00 87.44 81 GLU A C 1
ATOM 667 O O . GLU A 1 81 ? -7.697 5.722 13.838 1.00 87.44 81 GLU A O 1
ATOM 672 N N . LYS A 1 82 ? -7.360 7.113 12.110 1.00 88.12 82 LYS A N 1
ATOM 673 C CA . LYS A 1 82 ? -7.447 8.333 12.916 1.00 88.12 82 LYS A CA 1
ATOM 674 C C . LYS A 1 82 ? -8.768 8.421 13.681 1.00 88.12 82 LYS A C 1
ATOM 676 O O . LYS A 1 82 ? -8.755 8.671 14.881 1.00 88.12 82 LYS A O 1
ATOM 681 N N . ASN A 1 83 ? -9.896 8.156 13.020 1.00 87.94 83 ASN A N 1
ATOM 682 C CA . ASN A 1 83 ? -11.209 8.185 13.674 1.00 87.94 83 ASN A CA 1
ATOM 683 C C . ASN A 1 83 ? -11.303 7.173 14.829 1.00 87.94 83 ASN A C 1
ATOM 685 O O . ASN A 1 83 ? -11.854 7.483 15.885 1.00 87.94 83 ASN A O 1
ATOM 689 N N . PHE A 1 84 ? -10.743 5.976 14.640 1.00 85.69 84 PHE A N 1
ATOM 690 C CA . PHE A 1 84 ? -10.673 4.942 15.671 1.00 85.69 84 PHE A CA 1
ATOM 691 C C . PHE A 1 84 ? -9.820 5.382 16.868 1.00 85.69 84 PHE A C 1
ATOM 693 O O . PHE A 1 84 ? -10.247 5.267 18.019 1.00 85.69 84 PHE A O 1
ATOM 700 N N . VAL A 1 85 ? -8.629 5.923 16.599 1.00 87.00 85 VAL A N 1
ATOM 701 C CA . VAL A 1 85 ? -7.718 6.433 17.631 1.00 87.00 85 VAL A CA 1
ATOM 702 C C . VAL A 1 85 ? -8.368 7.575 18.414 1.00 87.00 85 VAL A C 1
ATOM 704 O O . VAL A 1 85 ? -8.341 7.548 19.645 1.00 87.00 85 VAL A O 1
ATOM 707 N N . ASP A 1 86 ? -9.021 8.516 17.729 1.00 88.81 86 ASP A N 1
ATOM 708 C CA . ASP A 1 86 ? -9.715 9.651 18.343 1.00 88.81 86 ASP A CA 1
ATOM 709 C C . ASP A 1 86 ? -10.865 9.192 19.262 1.00 88.81 86 ASP A C 1
ATOM 711 O O . ASP A 1 86 ? -11.080 9.766 20.335 1.00 88.81 86 ASP A O 1
ATOM 715 N N . GLU A 1 87 ? -11.597 8.134 18.889 1.00 88.50 87 GLU A N 1
ATOM 716 C CA . GLU A 1 87 ? -12.659 7.558 19.722 1.00 88.50 87 GLU A CA 1
ATOM 717 C C . GLU A 1 87 ? -12.098 6.928 21.003 1.00 88.50 87 GLU A C 1
ATOM 719 O O . GLU A 1 87 ? -12.586 7.213 22.105 1.00 88.50 87 GLU A O 1
ATOM 724 N N . VAL A 1 88 ? -11.044 6.112 20.882 1.00 88.25 88 VAL A N 1
ATOM 725 C CA . VAL A 1 88 ? -10.377 5.505 22.043 1.00 88.25 88 VAL A CA 1
ATOM 726 C C . VAL A 1 88 ? -9.806 6.589 22.948 1.00 88.25 88 VAL A C 1
ATOM 728 O O . VAL A 1 88 ? -10.029 6.558 24.160 1.00 88.25 88 VAL A O 1
ATOM 731 N N . GLN A 1 89 ? -9.125 7.580 22.377 1.00 88.25 89 GLN A N 1
ATOM 732 C CA . GLN A 1 89 ? -8.546 8.681 23.133 1.00 88.25 89 GLN A CA 1
ATOM 733 C C . GLN A 1 89 ? -9.630 9.468 23.877 1.00 88.25 89 GLN A C 1
ATOM 735 O O . GLN A 1 89 ? -9.487 9.721 25.074 1.00 88.25 89 GLN A O 1
ATOM 740 N N . ARG A 1 90 ? -10.755 9.789 23.222 1.00 90.31 90 ARG A N 1
ATOM 741 C CA . ARG A 1 90 ? -11.898 10.456 23.863 1.00 90.31 90 ARG A CA 1
ATOM 742 C C . ARG A 1 90 ? -12.470 9.627 25.012 1.00 90.31 90 ARG A C 1
ATOM 744 O O . ARG A 1 90 ? -12.714 10.178 26.085 1.00 90.31 90 ARG A O 1
ATOM 751 N N . ALA A 1 91 ? -12.669 8.323 24.819 1.00 89.00 91 ALA A N 1
ATOM 752 C CA . ALA A 1 91 ? -13.166 7.441 25.873 1.00 89.00 91 ALA A CA 1
ATOM 753 C C . ALA A 1 91 ? -12.221 7.431 27.086 1.00 89.00 91 ALA A C 1
ATOM 755 O O . ALA A 1 91 ? -12.676 7.588 28.221 1.00 89.00 91 ALA A O 1
ATOM 756 N N . LEU A 1 92 ? -10.907 7.352 26.848 1.00 88.12 92 LEU A N 1
ATOM 757 C CA . LEU A 1 92 ? -9.891 7.417 27.899 1.00 88.12 92 LEU A CA 1
ATOM 758 C C . LEU A 1 92 ? -9.891 8.768 28.631 1.00 88.12 92 LEU A C 1
ATOM 760 O O . LEU A 1 92 ? -9.849 8.780 29.862 1.00 88.12 92 LEU A O 1
ATOM 764 N N . MET A 1 93 ? -10.005 9.896 27.914 1.00 89.75 93 MET A N 1
ATOM 765 C CA . MET A 1 93 ? -10.122 11.230 28.529 1.00 89.75 93 MET A CA 1
ATOM 766 C C . MET A 1 93 ? -11.356 11.337 29.435 1.00 89.75 93 MET A C 1
ATOM 768 O O . MET A 1 93 ? -11.291 11.924 30.514 1.00 89.75 93 MET A O 1
ATOM 772 N N . LEU A 1 94 ? -12.470 10.723 29.026 1.00 90.94 94 LEU A N 1
ATOM 773 C CA . LEU A 1 94 ? -13.715 10.673 29.794 1.00 90.94 94 LEU A CA 1
ATOM 774 C C . LEU A 1 94 ? -13.728 9.587 30.884 1.00 90.94 94 LEU A C 1
ATOM 776 O O . LEU A 1 94 ? -14.729 9.454 31.588 1.00 90.94 94 LEU A O 1
ATOM 780 N N . LYS A 1 95 ? -12.642 8.814 31.042 1.00 89.38 95 LYS A N 1
ATOM 781 C CA . LYS A 1 95 ? -12.549 7.653 31.949 1.00 89.38 95 LYS A CA 1
ATOM 782 C C . LYS A 1 95 ? -13.645 6.607 31.697 1.00 89.38 95 LYS A C 1
ATOM 784 O O . LYS A 1 95 ? -14.112 5.940 32.619 1.00 89.38 95 LYS A O 1
ATOM 789 N N . GLN A 1 96 ? -14.059 6.469 30.443 1.00 89.38 96 GLN A N 1
ATOM 790 C CA . GLN A 1 96 ? -15.021 5.477 29.980 1.00 89.38 96 GLN A CA 1
ATOM 791 C C . GLN A 1 96 ? -14.299 4.342 29.252 1.00 89.38 96 GLN A C 1
ATOM 793 O O . GLN A 1 96 ? -13.193 4.503 28.738 1.00 89.38 96 GLN A O 1
ATOM 798 N N . LYS A 1 97 ? -14.944 3.176 29.181 1.00 85.44 97 LYS A N 1
ATOM 799 C CA . LYS A 1 97 ? -14.467 2.081 28.333 1.00 85.44 97 LYS A CA 1
ATOM 800 C C . LYS A 1 97 ? -14.746 2.429 26.859 1.00 85.44 97 LYS A C 1
ATOM 802 O O . LYS A 1 97 ? -15.894 2.778 26.569 1.00 85.44 97 LYS A O 1
ATOM 807 N N . PRO A 1 98 ? -13.769 2.304 25.940 1.00 84.19 98 PRO A N 1
ATOM 808 C CA . PRO A 1 98 ? -14.009 2.495 24.510 1.00 84.19 98 PRO A CA 1
ATOM 809 C C . PRO A 1 98 ? -15.114 1.563 24.004 1.00 84.19 98 PRO A C 1
ATOM 811 O O . PRO A 1 98 ? -15.150 0.384 24.373 1.00 84.19 98 PRO A O 1
ATOM 814 N N . LYS A 1 99 ? -16.018 2.084 23.169 1.00 82.62 99 LYS A N 1
ATOM 815 C CA . LYS A 1 99 ? -17.153 1.338 22.602 1.00 82.62 99 LYS A CA 1
ATOM 816 C C . LYS A 1 99 ? -16.981 1.158 21.100 1.00 82.62 99 LYS A C 1
ATOM 818 O O . LYS A 1 99 ? -17.768 1.647 20.302 1.00 82.62 99 LYS A O 1
ATOM 823 N N . LEU A 1 100 ? -15.962 0.392 20.746 1.00 81.06 100 LEU A N 1
ATOM 824 C CA . LEU A 1 100 ? -15.626 0.128 19.358 1.00 81.06 100 LEU A CA 1
ATOM 825 C C . LEU A 1 100 ? -16.522 -0.966 18.775 1.00 81.06 100 LEU A C 1
ATOM 827 O O . LEU A 1 100 ? -16.782 -1.988 19.413 1.00 81.06 100 LEU A O 1
ATOM 831 N N . ASP A 1 101 ? -16.967 -0.755 17.541 1.00 84.19 101 ASP A N 1
ATOM 832 C CA . ASP A 1 101 ? -17.696 -1.756 16.769 1.00 84.19 101 ASP A CA 1
ATOM 833 C C . ASP A 1 101 ? -16.729 -2.858 16.309 1.00 84.19 101 ASP A C 1
ATOM 835 O O . ASP A 1 101 ? -15.875 -2.649 15.443 1.00 84.19 101 ASP A O 1
ATOM 839 N N . GLY A 1 102 ? -16.864 -4.048 16.902 1.00 82.81 102 GLY A N 1
ATOM 840 C CA . GLY A 1 102 ? -15.993 -5.188 16.622 1.00 82.81 102 GLY A CA 1
ATOM 841 C C . GLY A 1 102 ? -16.034 -5.657 15.165 1.00 82.81 102 GLY A C 1
ATOM 842 O O . GLY A 1 102 ? -15.020 -6.147 14.669 1.00 82.81 102 GLY A O 1
ATOM 843 N N . LYS A 1 103 ? -17.159 -5.468 14.459 1.00 87.31 103 LYS A N 1
ATOM 844 C CA . LYS A 1 103 ? -17.270 -5.819 13.037 1.00 87.31 103 LYS A CA 1
ATOM 845 C C . LYS A 1 103 ? -16.460 -4.848 12.181 1.00 87.31 103 LYS A C 1
ATOM 847 O O . LYS A 1 103 ? -15.637 -5.290 11.386 1.00 87.31 103 LYS A O 1
ATOM 852 N N . LYS A 1 104 ? -16.625 -3.540 12.404 1.00 84.94 104 LYS A N 1
ATOM 853 C CA . LYS A 1 104 ? -15.855 -2.504 11.690 1.00 84.94 104 LYS A CA 1
ATOM 854 C C . LYS A 1 104 ? -14.355 -2.634 11.932 1.00 84.94 104 LYS A C 1
ATOM 856 O O . LYS A 1 104 ? -13.566 -2.431 11.019 1.00 84.94 104 LYS A O 1
ATOM 861 N N . LEU A 1 105 ? -13.961 -2.995 13.152 1.00 83.56 105 LEU A N 1
ATOM 862 C CA . LEU A 1 105 ? -12.560 -3.231 13.484 1.00 83.56 105 LEU A CA 1
ATOM 863 C C . LEU A 1 105 ? -11.985 -4.449 12.747 1.00 83.56 105 LEU A C 1
ATOM 865 O O . LEU A 1 105 ? -10.847 -4.401 12.291 1.00 83.56 105 LEU A O 1
ATOM 869 N N . ALA A 1 106 ? -12.749 -5.538 12.637 1.00 85.44 106 ALA A N 1
ATOM 870 C CA . ALA A 1 106 ? -12.320 -6.716 11.889 1.00 85.44 106 ALA A CA 1
ATOM 871 C C . ALA A 1 106 ? -12.177 -6.406 10.390 1.00 85.44 106 ALA A C 1
ATOM 873 O O . ALA A 1 106 ? -11.152 -6.728 9.799 1.00 85.44 106 ALA A O 1
ATOM 874 N N . GLU A 1 107 ? -13.158 -5.711 9.807 1.00 89.25 107 GLU A N 1
ATOM 875 C CA . GLU A 1 107 ? -13.107 -5.256 8.412 1.00 89.25 107 GLU A CA 1
ATOM 876 C C . GLU A 1 107 ? -11.905 -4.335 8.158 1.00 89.25 107 GLU A C 1
ATOM 878 O O . GLU A 1 107 ? -11.185 -4.522 7.180 1.00 89.25 107 GLU A O 1
ATOM 883 N N . PHE A 1 108 ? -11.644 -3.383 9.063 1.00 88.00 108 PHE A N 1
ATOM 884 C CA . PHE A 1 108 ? -10.478 -2.504 8.985 1.00 88.00 108 PHE A CA 1
ATOM 885 C C . PHE A 1 108 ? -9.167 -3.297 8.969 1.00 88.00 108 PHE A C 1
ATOM 887 O O . PHE A 1 108 ? -8.323 -3.047 8.116 1.00 88.00 108 PHE A O 1
ATOM 894 N N . LYS A 1 109 ? -9.003 -4.289 9.854 1.00 87.06 109 LYS A N 1
ATOM 895 C CA . LYS A 1 109 ? -7.792 -5.126 9.886 1.00 87.06 109 LYS A CA 1
ATOM 896 C C . LYS A 1 109 ? -7.552 -5.868 8.583 1.00 87.06 109 LYS A C 1
ATOM 898 O O . LYS A 1 109 ? -6.439 -5.840 8.078 1.00 87.06 109 LYS A O 1
ATOM 903 N N . THR A 1 110 ? -8.588 -6.495 8.034 1.00 91.00 110 THR A N 1
ATOM 904 C CA . THR A 1 110 ? -8.468 -7.207 6.760 1.00 91.00 110 THR A CA 1
ATOM 905 C C . THR A 1 110 ? -8.055 -6.263 5.633 1.00 91.00 110 THR A C 1
ATOM 907 O O . THR A 1 110 ? -7.205 -6.622 4.828 1.00 91.00 110 THR A O 1
ATOM 910 N N . GLN A 1 111 ? -8.587 -5.038 5.605 1.00 92.06 111 GLN A N 1
ATOM 911 C CA . GLN A 1 111 ? -8.180 -4.037 4.613 1.00 92.06 111 GLN A CA 1
ATOM 912 C C . GLN A 1 111 ? -6.721 -3.588 4.804 1.00 92.06 111 GLN A C 1
ATOM 914 O O . GLN A 1 111 ? -6.019 -3.370 3.821 1.00 92.06 111 GLN A O 1
ATOM 919 N N . VAL A 1 112 ? -6.244 -3.475 6.050 1.00 90.25 112 VAL A N 1
ATOM 920 C CA . VAL A 1 112 ? -4.829 -3.181 6.339 1.00 90.25 112 VAL A CA 1
ATOM 921 C C . VAL A 1 112 ? -3.925 -4.299 5.824 1.00 90.25 112 VAL A C 1
ATOM 923 O O . VAL A 1 112 ? -2.984 -4.014 5.090 1.00 90.25 112 VAL A O 1
ATOM 926 N N . GLU A 1 113 ? -4.236 -5.556 6.147 1.00 91.19 113 GLU A N 1
ATOM 927 C CA . GLU A 1 113 ? -3.474 -6.725 5.681 1.00 91.19 113 GLU A CA 1
ATOM 928 C C . GLU A 1 113 ? -3.457 -6.818 4.145 1.00 91.19 113 GLU A C 1
ATOM 930 O O . GLU A 1 113 ? -2.434 -7.145 3.539 1.00 91.19 113 GLU A O 1
ATOM 935 N N . GLU A 1 114 ? -4.578 -6.490 3.494 1.00 92.94 114 GLU A N 1
ATOM 936 C CA . GLU A 1 114 ? -4.672 -6.436 2.036 1.00 92.94 114 GLU A CA 1
ATOM 937 C C . GLU A 1 114 ? -3.745 -5.363 1.451 1.00 92.94 114 GLU A C 1
ATOM 939 O O . GLU A 1 114 ? -2.976 -5.651 0.530 1.00 92.94 114 GLU A O 1
ATOM 944 N N . VAL A 1 115 ? -3.769 -4.148 2.006 1.00 93.38 115 VAL A N 1
ATOM 945 C CA . VAL A 1 115 ? -2.890 -3.055 1.574 1.00 93.38 115 VAL A CA 1
ATOM 946 C C . VAL A 1 115 ? -1.420 -3.412 1.782 1.00 93.38 115 VAL A C 1
ATOM 948 O O . VAL A 1 115 ? -0.623 -3.206 0.869 1.00 93.38 115 VAL A O 1
ATOM 951 N N . GLU A 1 116 ? -1.043 -4.011 2.912 1.00 92.56 116 GLU A N 1
ATOM 952 C CA . GLU A 1 116 ? 0.330 -4.490 3.132 1.00 92.56 116 GLU A CA 1
ATOM 953 C C . GLU A 1 116 ? 0.766 -5.493 2.053 1.00 92.56 116 GLU A C 1
ATOM 955 O O . GLU A 1 116 ? 1.860 -5.382 1.487 1.00 92.56 116 GLU A O 1
ATOM 960 N N . GLY A 1 117 ? -0.108 -6.446 1.715 1.00 93.69 117 GLY A N 1
ATOM 961 C CA . GLY A 1 117 ? 0.123 -7.398 0.632 1.00 93.69 117 GLY A CA 1
ATOM 962 C C . GLY A 1 117 ? 0.310 -6.714 -0.725 1.00 93.69 117 GLY A C 1
ATOM 963 O O . GLY A 1 117 ? 1.226 -7.065 -1.479 1.00 93.69 117 GLY A O 1
ATOM 964 N N . GLN A 1 118 ? -0.503 -5.699 -1.023 1.00 95.81 118 GLN A N 1
ATOM 965 C CA . GLN A 1 118 ? -0.371 -4.893 -2.238 1.00 95.81 118 GLN A CA 1
ATOM 966 C C . GLN A 1 118 ? 0.970 -4.146 -2.268 1.00 95.81 118 GLN A C 1
ATOM 968 O O . GLN A 1 118 ? 1.688 -4.235 -3.265 1.00 95.81 118 GLN A O 1
ATOM 973 N N . VAL A 1 119 ? 1.368 -3.485 -1.174 1.00 95.50 119 VAL A N 1
ATOM 974 C CA . VAL A 1 119 ? 2.653 -2.765 -1.074 1.00 95.50 119 VAL A CA 1
ATOM 975 C C . VAL A 1 119 ? 3.832 -3.702 -1.329 1.00 95.50 119 VAL A C 1
ATOM 977 O O . VAL A 1 119 ? 4.752 -3.367 -2.084 1.00 95.50 119 VAL A O 1
ATOM 980 N N . LEU A 1 120 ? 3.811 -4.898 -0.737 1.00 95.38 120 LEU A N 1
ATOM 981 C CA . LEU A 1 120 ? 4.847 -5.910 -0.941 1.00 95.38 120 LEU A CA 1
ATOM 982 C C . LEU A 1 120 ? 4.915 -6.364 -2.403 1.00 95.38 120 LEU A C 1
ATOM 984 O O . LEU A 1 120 ? 6.006 -6.430 -2.979 1.00 95.38 120 LEU A O 1
ATOM 988 N N . ALA A 1 121 ? 3.764 -6.631 -3.024 1.00 96.81 121 ALA A N 1
ATOM 989 C CA . ALA A 1 121 ? 3.692 -7.026 -4.427 1.00 96.81 121 ALA A CA 1
ATOM 990 C C . ALA A 1 121 ? 4.213 -5.920 -5.358 1.00 96.81 121 ALA A C 1
ATOM 992 O O . ALA A 1 121 ? 5.013 -6.197 -6.256 1.00 96.81 121 ALA A O 1
ATOM 993 N N . LEU A 1 122 ? 3.821 -4.666 -5.119 1.00 97.06 122 LEU A N 1
ATOM 994 C CA . LEU A 1 122 ? 4.286 -3.504 -5.878 1.00 97.06 122 LEU A CA 1
ATOM 995 C C . LEU A 1 122 ? 5.791 -3.300 -5.734 1.00 97.06 122 LEU A C 1
ATOM 997 O O . LEU A 1 122 ? 6.488 -3.130 -6.733 1.00 97.06 122 LEU A O 1
ATOM 1001 N N . THR A 1 123 ? 6.317 -3.426 -4.517 1.00 95.31 123 THR A N 1
ATOM 1002 C CA . THR A 1 123 ? 7.760 -3.366 -4.255 1.00 95.31 123 THR A CA 1
ATOM 1003 C C . THR A 1 123 ? 8.505 -4.477 -5.002 1.00 95.31 123 THR A C 1
ATOM 1005 O O . THR A 1 123 ? 9.571 -4.247 -5.576 1.00 95.31 123 THR A O 1
ATOM 1008 N N . GLY A 1 124 ? 7.945 -5.690 -5.039 1.00 96.62 124 GLY A N 1
ATOM 1009 C CA . GLY A 1 124 ? 8.479 -6.807 -5.818 1.00 96.62 124 GLY A CA 1
ATOM 1010 C C . GLY A 1 124 ? 8.510 -6.514 -7.321 1.00 96.62 124 GLY A C 1
ATOM 1011 O O . GLY A 1 124 ? 9.557 -6.665 -7.955 1.00 96.62 124 GLY A O 1
ATOM 1012 N N . LYS A 1 125 ? 7.393 -6.035 -7.885 1.00 97.12 125 LYS A N 1
ATOM 1013 C CA . LYS A 1 125 ? 7.295 -5.623 -9.296 1.00 97.12 125 LYS A CA 1
ATOM 1014 C C . LYS A 1 125 ? 8.295 -4.507 -9.628 1.00 97.12 125 LYS A C 1
ATOM 1016 O O . LYS A 1 125 ? 8.979 -4.587 -10.645 1.00 97.12 125 LYS A O 1
ATOM 1021 N N . ALA A 1 126 ? 8.438 -3.513 -8.752 1.00 95.88 126 ALA A N 1
ATOM 1022 C CA . ALA A 1 126 ? 9.370 -2.401 -8.923 1.00 95.88 126 ALA A CA 1
ATOM 1023 C C . ALA A 1 126 ? 10.831 -2.862 -8.956 1.00 95.88 126 ALA A C 1
ATOM 1025 O O . ALA A 1 126 ? 11.595 -2.441 -9.821 1.00 95.88 126 ALA A O 1
ATOM 1026 N N . LYS A 1 127 ? 11.219 -3.794 -8.077 1.00 95.31 127 LYS A N 1
ATOM 1027 C CA . LYS A 1 127 ? 12.560 -4.403 -8.108 1.00 95.31 127 LYS A CA 1
ATOM 1028 C C . LYS A 1 127 ? 12.837 -5.097 -9.442 1.00 95.31 127 LYS A C 1
ATOM 1030 O O . LYS A 1 127 ? 13.913 -4.920 -10.006 1.00 95.31 127 LYS A O 1
ATOM 1035 N N . GLN A 1 128 ? 11.870 -5.849 -9.968 1.00 96.25 128 GLN A N 1
ATOM 1036 C CA . GLN A 1 128 ? 12.008 -6.498 -11.278 1.00 96.25 128 GLN A CA 1
ATOM 1037 C C . GLN A 1 128 ? 12.128 -5.479 -12.416 1.00 96.25 128 GLN A C 1
ATOM 1039 O O . GLN A 1 128 ? 12.933 -5.658 -13.327 1.00 96.25 128 GLN A O 1
ATOM 1044 N N . LEU A 1 129 ? 11.367 -4.388 -12.345 1.00 94.50 129 LEU A N 1
ATOM 1045 C CA . LEU A 1 129 ? 11.440 -3.295 -13.307 1.00 94.50 129 LEU A CA 1
ATOM 1046 C C . LEU A 1 129 ? 12.816 -2.612 -13.300 1.00 94.50 129 LEU A C 1
ATOM 1048 O O . LEU A 1 129 ? 13.384 -2.389 -14.364 1.00 94.50 129 LEU A O 1
ATOM 1052 N N . ILE A 1 130 ? 13.385 -2.349 -12.120 1.00 93.62 130 ILE A N 1
ATOM 1053 C CA . ILE A 1 130 ? 14.733 -1.776 -11.977 1.00 93.62 130 ILE A CA 1
ATOM 1054 C C . ILE A 1 130 ? 15.786 -2.666 -12.649 1.00 93.62 130 ILE A C 1
ATOM 1056 O O . ILE A 1 130 ? 16.658 -2.162 -13.356 1.00 93.62 130 ILE A O 1
ATOM 1060 N N . LEU A 1 131 ? 15.697 -3.989 -12.474 1.00 95.06 131 LEU A N 1
ATOM 1061 C CA . LEU A 1 131 ? 16.614 -4.929 -13.128 1.00 95.06 131 LEU A CA 1
ATOM 1062 C C . LEU A 1 131 ? 16.486 -4.894 -14.656 1.00 95.06 131 LEU A C 1
ATOM 1064 O O . LEU A 1 131 ? 17.497 -4.932 -15.351 1.00 95.06 131 LEU A O 1
ATOM 1068 N N . GLN A 1 132 ? 15.263 -4.778 -15.180 1.00 93.31 132 GLN A N 1
ATOM 1069 C CA . GLN A 1 132 ? 15.029 -4.661 -16.623 1.00 93.31 132 GLN A CA 1
ATOM 1070 C C . GLN A 1 132 ? 15.584 -3.350 -17.186 1.00 93.31 132 GLN A C 1
ATOM 1072 O O . GLN A 1 132 ? 16.278 -3.370 -18.198 1.00 93.31 132 GLN A O 1
ATOM 1077 N N . ILE A 1 133 ? 15.343 -2.230 -16.498 1.00 91.56 133 ILE A N 1
ATOM 1078 C CA . ILE A 1 133 ? 15.899 -0.918 -16.854 1.00 91.56 133 ILE A CA 1
ATOM 1079 C C . ILE A 1 133 ? 17.428 -0.974 -16.909 1.00 91.56 133 ILE A C 1
ATOM 1081 O O . ILE A 1 133 ? 18.037 -0.473 -17.854 1.00 91.56 133 ILE A O 1
ATOM 1085 N N . ARG A 1 134 ? 18.053 -1.606 -15.911 1.00 90.69 134 ARG A N 1
ATOM 1086 C CA . ARG A 1 134 ? 19.505 -1.781 -15.871 1.00 90.69 134 ARG A CA 1
ATOM 1087 C C . ARG A 1 134 ? 20.013 -2.604 -17.058 1.00 90.69 134 ARG A C 1
ATOM 1089 O O . ARG A 1 134 ? 20.986 -2.193 -17.680 1.00 90.69 134 ARG A O 1
ATOM 1096 N N . GLY A 1 135 ? 19.349 -3.713 -17.384 1.00 90.50 135 GLY A N 1
ATOM 1097 C CA . GLY A 1 135 ? 19.705 -4.542 -18.539 1.00 90.50 135 GLY A CA 1
ATOM 1098 C C . GLY A 1 135 ? 19.650 -3.764 -19.856 1.00 90.50 135 GLY A C 1
ATOM 1099 O O . GLY A 1 135 ? 20.618 -3.769 -20.609 1.00 90.50 135 GLY A O 1
ATOM 1100 N N . GLU A 1 136 ? 18.579 -2.996 -20.093 1.00 89.44 136 GLU A N 1
ATOM 1101 C CA . GLU A 1 136 ? 18.480 -2.160 -21.300 1.00 89.44 136 GLU A CA 1
ATOM 1102 C C . GLU A 1 136 ? 19.587 -1.101 -21.390 1.00 89.44 136 GLU A C 1
ATOM 1104 O O . GLU A 1 136 ? 20.032 -0.759 -22.486 1.00 89.44 136 GLU A O 1
ATOM 1109 N N . PHE A 1 137 ? 20.033 -0.563 -20.253 1.00 85.12 137 PHE A N 1
ATOM 1110 C CA . PHE A 1 137 ? 21.126 0.404 -20.218 1.00 85.12 137 PHE A CA 1
ATOM 1111 C C . PHE A 1 137 ? 22.482 -0.239 -20.548 1.00 85.12 137 PHE A C 1
ATOM 1113 O O . PHE A 1 137 ? 23.231 0.300 -21.365 1.00 85.12 137 PHE A O 1
ATOM 1120 N N . GLU A 1 138 ? 22.788 -1.394 -19.950 1.00 85.69 138 GLU A N 1
ATOM 1121 C CA . GLU A 1 138 ? 24.027 -2.145 -20.202 1.00 85.69 138 GLU A CA 1
ATOM 1122 C C . GLU A 1 138 ? 24.118 -2.603 -21.672 1.00 85.69 138 GLU A C 1
ATOM 1124 O O . GLU A 1 138 ? 25.164 -2.438 -22.310 1.00 85.69 138 GLU A O 1
ATOM 1129 N N . ASP A 1 139 ? 23.009 -3.079 -22.247 1.00 81.31 139 ASP A N 1
ATOM 1130 C CA . ASP A 1 139 ? 22.938 -3.495 -23.653 1.00 81.31 139 ASP A CA 1
ATOM 1131 C C . ASP A 1 139 ? 23.211 -2.331 -24.616 1.00 81.31 139 ASP A C 1
ATOM 1133 O O . ASP A 1 139 ? 23.964 -2.478 -25.585 1.00 81.31 139 ASP A O 1
ATOM 1137 N N . ARG A 1 140 ? 22.648 -1.146 -24.339 1.00 77.69 140 ARG A N 1
ATOM 1138 C CA . ARG A 1 140 ? 22.881 0.057 -25.155 1.00 77.69 140 ARG A CA 1
ATOM 1139 C C . ARG A 1 140 ? 24.336 0.514 -25.101 1.00 77.69 140 ARG A C 1
ATOM 1141 O O . ARG A 1 140 ? 24.913 0.781 -26.152 1.00 77.69 140 ARG A O 1
ATOM 1148 N N . GLN A 1 141 ? 24.960 0.534 -23.920 1.00 74.12 141 GLN A N 1
ATOM 1149 C CA . GLN A 1 141 ? 26.381 0.884 -23.803 1.00 74.12 141 GLN A CA 1
ATOM 1150 C C . GLN A 1 141 ? 27.290 -0.102 -24.547 1.00 74.12 141 GLN A C 1
ATOM 1152 O O . GLN A 1 141 ? 28.231 0.314 -25.223 1.00 74.12 141 GLN A O 1
ATOM 1157 N N . SER A 1 142 ? 27.004 -1.407 -24.461 1.00 69.88 142 SER A N 1
ATOM 1158 C CA . SER A 1 142 ? 27.752 -2.425 -25.208 1.00 69.88 142 SER A CA 1
ATOM 1159 C C . SER A 1 142 ? 27.634 -2.227 -26.721 1.00 69.88 142 SER A C 1
ATOM 1161 O O . SER A 1 142 ? 28.603 -2.421 -27.460 1.00 69.88 142 SER A O 1
ATOM 1163 N N . PHE A 1 143 ? 26.451 -1.830 -27.190 1.00 67.00 143 PHE A N 1
ATOM 1164 C CA . PHE A 1 143 ? 26.197 -1.576 -28.601 1.00 67.00 143 PHE A CA 1
ATOM 1165 C C . PHE A 1 143 ? 26.934 -0.332 -29.119 1.00 67.00 143 PHE A C 1
ATOM 1167 O O . PHE A 1 143 ? 27.529 -0.392 -30.196 1.00 67.00 143 PHE A O 1
ATOM 1174 N N . ASP A 1 144 ? 26.964 0.753 -28.343 1.00 67.75 144 ASP A N 1
ATOM 1175 C CA . ASP A 1 144 ? 27.700 1.971 -28.702 1.00 67.75 144 ASP A CA 1
ATOM 1176 C C . ASP A 1 144 ? 29.222 1.747 -28.703 1.00 67.75 144 ASP A C 1
ATOM 1178 O O . ASP A 1 144 ? 29.912 2.224 -29.602 1.00 67.75 144 ASP A O 1
ATOM 1182 N N . PHE A 1 145 ? 29.754 0.937 -27.778 1.00 60.41 145 PHE A N 1
ATOM 1183 C CA . PHE A 1 145 ? 31.187 0.611 -27.736 1.00 60.41 145 PHE A CA 1
ATOM 1184 C C . PHE A 1 145 ? 31.655 -0.232 -28.936 1.00 60.41 145 PHE A C 1
ATOM 1186 O O . PHE A 1 145 ? 32.802 -0.127 -29.347 1.00 60.41 145 PHE A O 1
ATOM 1193 N N . LYS A 1 146 ? 30.780 -1.058 -29.529 1.00 63.34 146 LYS A N 1
ATOM 1194 C CA . LYS A 1 146 ? 31.099 -1.874 -30.721 1.00 63.34 146 LYS A CA 1
ATOM 1195 C C . LYS A 1 146 ? 31.079 -1.091 -32.040 1.00 63.34 146 LYS A C 1
ATOM 1197 O O . LYS A 1 146 ? 31.430 -1.655 -33.075 1.00 63.34 146 LYS A O 1
ATOM 1202 N N . ARG A 1 147 ? 30.607 0.159 -32.035 1.00 57.75 147 ARG A N 1
ATOM 1203 C CA . ARG A 1 147 ? 30.547 1.029 -33.223 1.00 57.75 147 ARG A CA 1
ATOM 1204 C C . ARG A 1 147 ? 31.775 1.929 -33.389 1.00 57.75 147 ARG A C 1
ATOM 1206 O O . ARG A 1 147 ? 31.877 2.593 -34.421 1.00 57.75 147 ARG A O 1
ATOM 1213 N N . HIS A 1 148 ? 32.669 1.952 -32.405 1.00 50.53 148 HIS A N 1
ATOM 1214 C CA . HIS A 1 148 ? 33.936 2.684 -32.414 1.00 50.53 148 HIS A CA 1
ATOM 1215 C C . HIS A 1 148 ? 35.118 1.720 -32.522 1.00 50.53 148 HIS A C 1
ATOM 1217 O O . HIS A 1 148 ? 36.147 2.154 -33.084 1.00 50.53 148 HIS A O 1
#

Sequence (148 aa):
KMPFEDKHAEVDLKLYKELAKFGYTPLTLRQSFNSLQTLHEFLQFIGTNQYYSESVNKKIFLLGLDADYTVLSTEELMLKEKNFVDEVQRALMLKQKPKLDGKKLAEFKTQVEEVEGQVLALTGKAKQLILQIRGEFEDRQSFDFKRH

Foldseek 3Di:
DDPPPPVVVVLVVVLVVLVVVLVDDPVQLVVLLVLLVVLLVVLVVVLVVPPDDPVLNVLSVVLNVLSVVLNVLSVVLVVVVVVQSVQSSVCVVVVHRRDDDSVVSVVSVVSSVVSSVSSVVSVVSSVVSVVVVVVRVVVVVVVVVVVD

Radius of gyration: 22.59 Å; chains: 1; bounding box: 52×24×75 Å